Protein AF-A0A951B8Z0-F1 (afdb_monomer)

Foldseek 3Di:
DVLVCQQVVVDFKDWDQPVVCVVPVVVVQVVCCVPPVDHDPDDDGSDRDIGHPVCSVVVVVVVVPRD

pLDDT: mean 90.03, std 10.4, range [45.66, 98.06]

Secondary structure (DSSP, 8-state):
-HHHHHHTTS-SEEEE--HHHHHHHHHHHHHHHHHHS---SS-----PEEEETTTHHHHHHHHTT--

Structure (mmCIF, N/CA/C/O backbone):
data_AF-A0A951B8Z0-F1
#
_entry.id   AF-A0A951B8Z0-F1
#
loop_
_atom_site.group_PDB
_atom_site.id
_atom_site.type_symbol
_atom_site.label_atom_id
_atom_site.label_alt_id
_atom_site.label_comp_id
_atom_site.label_asym_id
_atom_site.label_entity_id
_atom_site.label_seq_id
_atom_site.pdbx_PDB_ins_code
_atom_site.Cartn_x
_atom_site.Cartn_y
_atom_site.Cartn_z
_atom_site.occupancy
_atom_site.B_iso_or_equiv
_atom_site.auth_seq_id
_atom_site.auth_comp_id
_atom_site.auth_asym_id
_atom_site.auth_atom_id
_atom_site.pdbx_PDB_model_num
ATOM 1 N N . ASP A 1 1 ? -10.992 -11.967 14.268 1.00 85.12 1 ASP A N 1
ATOM 2 C CA . ASP A 1 1 ? -10.744 -11.098 13.105 1.00 85.12 1 ASP A CA 1
ATOM 3 C C . ASP A 1 1 ? -10.235 -9.751 13.601 1.00 85.12 1 ASP A C 1
ATOM 5 O O . ASP A 1 1 ? -10.831 -9.206 14.528 1.00 85.12 1 ASP A O 1
ATOM 9 N N . ILE A 1 2 ? -9.124 -9.260 13.044 1.00 86.00 2 ILE A N 1
ATOM 10 C CA . ILE A 1 2 ? -8.499 -7.984 13.434 1.00 86.00 2 ILE A CA 1
ATOM 11 C C . ILE A 1 2 ? -9.464 -6.828 13.161 1.00 86.00 2 ILE A C 1
ATOM 13 O O . ILE A 1 2 ? -9.567 -5.910 13.973 1.00 86.00 2 ILE A O 1
ATOM 17 N N . SER A 1 3 ? -10.229 -6.891 12.067 1.00 88.62 3 SER A N 1
ATOM 18 C CA . SER A 1 3 ? -11.172 -5.823 11.736 1.00 88.62 3 SER A CA 1
ATOM 19 C C . SER A 1 3 ? -12.293 -5.708 12.768 1.00 88.62 3 SER A C 1
ATOM 21 O O . SER A 1 3 ? -12.610 -4.610 13.231 1.00 88.62 3 SER A O 1
ATOM 23 N N . L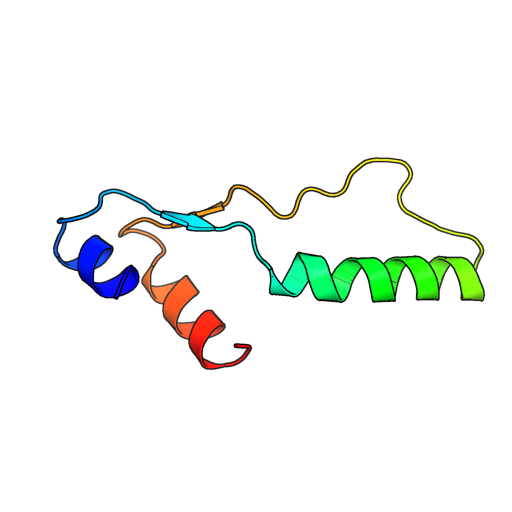YS A 1 4 ? -12.833 -6.851 13.203 1.00 91.38 4 LYS A N 1
ATOM 24 C CA . LYS A 1 4 ? -13.836 -6.923 14.263 1.00 91.38 4 LYS A CA 1
ATOM 25 C C . LYS A 1 4 ? -13.273 -6.447 15.604 1.00 91.38 4 LYS A C 1
ATOM 27 O O . LYS A 1 4 ? -13.912 -5.637 16.259 1.00 91.38 4 LYS A O 1
ATOM 32 N N . ALA A 1 5 ? -12.057 -6.857 15.972 1.00 93.00 5 ALA A N 1
ATOM 33 C CA . ALA A 1 5 ? -11.414 -6.407 17.210 1.00 93.00 5 ALA A CA 1
ATOM 34 C C . ALA A 1 5 ? -11.201 -4.882 17.2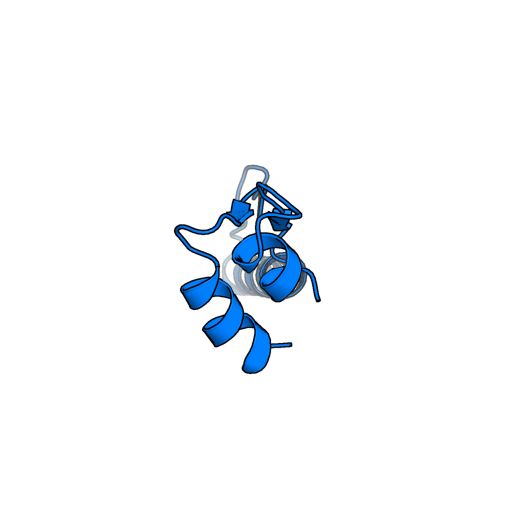49 1.00 93.00 5 ALA A C 1
ATOM 36 O O . ALA A 1 5 ? -11.407 -4.257 18.291 1.00 93.00 5 ALA A O 1
ATOM 37 N N . ILE A 1 6 ? -10.856 -4.271 16.109 1.00 93.56 6 ILE A N 1
ATOM 38 C CA . ILE A 1 6 ? -10.759 -2.812 15.981 1.00 93.56 6 ILE A CA 1
ATOM 39 C C . ILE A 1 6 ? -12.139 -2.162 16.114 1.00 93.56 6 ILE A C 1
ATOM 41 O O . ILE A 1 6 ? -12.277 -1.187 16.846 1.00 93.56 6 ILE A O 1
ATOM 45 N N . LYS A 1 7 ? -13.180 -2.691 15.458 1.00 92.62 7 LYS A N 1
ATOM 46 C CA . LYS A 1 7 ? -14.556 -2.156 15.540 1.00 92.62 7 LYS A CA 1
ATOM 47 C C . LYS A 1 7 ? -15.137 -2.239 16.952 1.00 92.62 7 LYS A C 1
ATOM 49 O O . LYS A 1 7 ? -15.651 -1.237 17.454 1.00 92.62 7 LYS A O 1
ATOM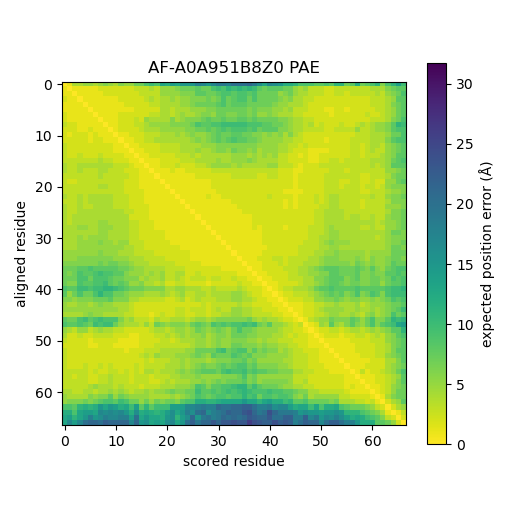 54 N N . ASP A 1 8 ? -14.956 -3.378 17.612 1.00 95.81 8 ASP A N 1
ATOM 55 C CA . ASP A 1 8 ? -15.445 -3.649 18.968 1.00 95.81 8 ASP A CA 1
ATOM 56 C C . ASP A 1 8 ? -14.655 -2.860 20.035 1.00 95.81 8 ASP A C 1
ATOM 58 O O . ASP A 1 8 ? -15.057 -2.800 21.192 1.00 95.81 8 ASP A O 1
ATOM 62 N N . GLY A 1 9 ? -13.555 -2.190 19.656 1.00 93.19 9 GLY A N 1
ATOM 63 C CA . GLY A 1 9 ? -12.726 -1.394 20.570 1.00 93.19 9 GLY A CA 1
ATOM 64 C C . GLY A 1 9 ? -11.797 -2.219 21.458 1.00 93.19 9 GLY A C 1
ATOM 65 O O . GLY A 1 9 ? -11.227 -1.676 22.395 1.00 93.19 9 GLY A O 1
ATOM 66 N N . ILE A 1 10 ? -11.631 -3.505 21.152 1.00 96.44 10 ILE A N 1
ATOM 67 C CA . ILE A 1 10 ? -10.680 -4.405 21.816 1.00 96.44 10 ILE A CA 1
ATOM 68 C C . ILE A 1 10 ? -9.244 -4.074 21.373 1.00 96.44 10 ILE A C 1
ATOM 70 O O . ILE A 1 10 ? -8.302 -4.233 22.144 1.00 96.44 10 ILE A O 1
ATOM 74 N N . MET A 1 11 ? -9.077 -3.590 20.137 1.00 94.56 11 MET A N 1
ATOM 75 C CA . MET A 1 11 ? -7.815 -3.084 19.593 1.00 94.56 11 MET A CA 1
ATOM 76 C C . MET A 1 11 ? -7.971 -1.629 19.142 1.00 94.56 11 MET A C 1
ATOM 78 O O . MET A 1 11 ? -8.922 -1.292 18.439 1.00 94.56 11 MET A O 1
ATOM 82 N N . GLU A 1 12 ? -7.015 -0.769 19.489 1.00 93.38 12 GLU A N 1
ATOM 83 C CA . GLU A 1 12 ? -7.023 0.630 19.035 1.00 93.38 12 GLU A CA 1
ATOM 84 C C . GLU A 1 12 ? -6.580 0.769 17.574 1.00 93.38 12 GLU A C 1
ATOM 86 O O . GLU A 1 12 ? -7.143 1.563 16.812 1.00 93.38 12 GLU A O 1
ATOM 91 N N . ALA A 1 13 ? -5.584 -0.027 17.179 1.00 93.00 13 ALA A N 1
ATOM 92 C CA . ALA A 1 13 ? -5.035 -0.025 15.837 1.00 93.00 13 ALA A CA 1
ATOM 93 C C . ALA A 1 13 ? -4.396 -1.371 15.460 1.00 93.00 13 ALA A C 1
ATOM 95 O O . ALA A 1 13 ? -4.063 -2.187 16.320 1.00 93.00 13 ALA A O 1
ATOM 96 N N . ALA A 1 14 ? -4.170 -1.561 14.164 1.00 92.81 14 ALA A N 1
ATOM 97 C CA . ALA A 1 14 ? -3.271 -2.565 13.610 1.00 92.81 14 ALA A CA 1
ATOM 98 C C . ALA A 1 14 ? -2.259 -1.905 12.664 1.00 92.81 14 ALA A C 1
ATOM 100 O O . ALA A 1 14 ? -2.543 -0.868 12.061 1.00 92.81 14 ALA A O 1
ATOM 101 N N . ILE A 1 15 ? -1.084 -2.520 12.535 1.00 93.25 15 ILE A N 1
ATOM 102 C CA . ILE A 1 15 ? -0.052 -2.099 11.587 1.00 93.25 15 ILE A CA 1
ATOM 103 C C . ILE A 1 15 ? -0.220 -2.909 10.303 1.00 93.25 15 ILE A C 1
ATOM 105 O O . ILE A 1 15 ? -0.097 -4.132 10.317 1.00 93.25 15 ILE A O 1
ATOM 109 N N . ASP A 1 16 ? -0.476 -2.217 9.201 1.00 91.12 16 ASP A N 1
ATOM 110 C CA . ASP A 1 16 ? -0.495 -2.778 7.857 1.00 91.12 16 ASP A CA 1
ATOM 111 C C . ASP A 1 16 ? 0.866 -2.568 7.181 1.00 91.12 16 ASP A C 1
ATOM 113 O O . ASP A 1 16 ? 1.399 -1.457 7.128 1.00 91.12 16 ASP A O 1
ATOM 117 N N . GLN A 1 17 ? 1.435 -3.666 6.692 1.00 89.31 17 GLN A N 1
ATOM 118 C CA . GLN A 1 17 ? 2.712 -3.717 5.975 1.00 89.31 17 GLN A CA 1
ATOM 119 C C . GLN A 1 17 ? 2.520 -3.793 4.447 1.00 89.31 17 GLN A C 1
ATOM 121 O O . GLN A 1 17 ? 3.503 -3.807 3.705 1.00 89.31 17 GLN A O 1
ATOM 126 N N . GLN A 1 18 ? 1.269 -3.866 3.977 1.00 90.06 18 GLN A N 1
ATOM 127 C CA . GLN A 1 18 ? 0.860 -3.928 2.572 1.00 90.06 18 GLN A CA 1
ATOM 128 C C . GLN A 1 18 ? 1.584 -5.034 1.765 1.00 90.06 18 GLN A C 1
ATOM 130 O O . GLN A 1 18 ? 2.295 -4.735 0.802 1.00 90.06 18 GLN A O 1
ATOM 135 N N . PRO A 1 19 ? 1.404 -6.329 2.103 1.00 91.00 19 PRO A N 1
ATOM 136 C CA . PRO A 1 19 ? 2.121 -7.440 1.460 1.00 91.00 19 PRO A CA 1
ATOM 137 C C . PRO A 1 19 ? 1.867 -7.554 -0.051 1.00 91.00 19 PRO A C 1
ATOM 139 O O . PRO A 1 19 ? 2.760 -7.960 -0.788 1.00 91.00 19 PRO A O 1
ATOM 142 N N . TYR A 1 20 ? 0.692 -7.130 -0.535 1.00 91.06 20 TYR A N 1
ATOM 143 C CA . TYR A 1 20 ? 0.420 -7.043 -1.974 1.00 91.06 20 TYR A CA 1
ATOM 144 C C . TYR A 1 20 ? 1.445 -6.146 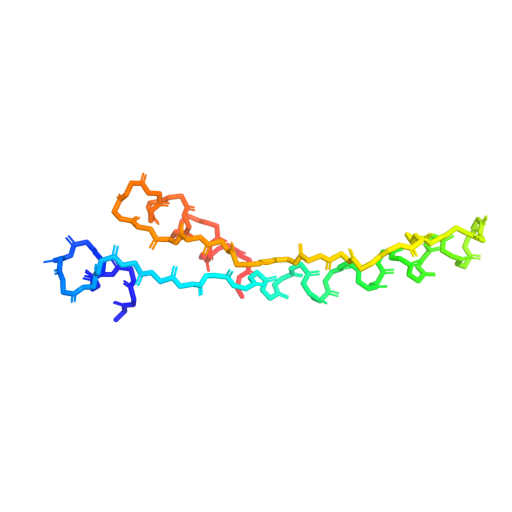-2.687 1.00 91.06 20 TYR A C 1
ATOM 146 O O . TYR A 1 20 ? 2.009 -6.538 -3.704 1.00 91.06 20 TYR A O 1
ATOM 154 N N . LEU A 1 21 ? 1.750 -4.968 -2.125 1.00 93.25 21 LEU A N 1
ATOM 155 C CA . LEU A 1 21 ? 2.754 -4.064 -2.692 1.00 93.25 21 LEU A CA 1
ATOM 156 C C . LEU A 1 21 ? 4.161 -4.652 -2.596 1.00 93.25 21 LEU A C 1
ATOM 158 O O . LEU A 1 21 ? 4.941 -4.487 -3.530 1.00 93.25 21 LEU A O 1
ATOM 162 N N . GLN A 1 22 ? 4.471 -5.376 -1.517 1.00 94.56 22 GLN A N 1
ATOM 163 C CA .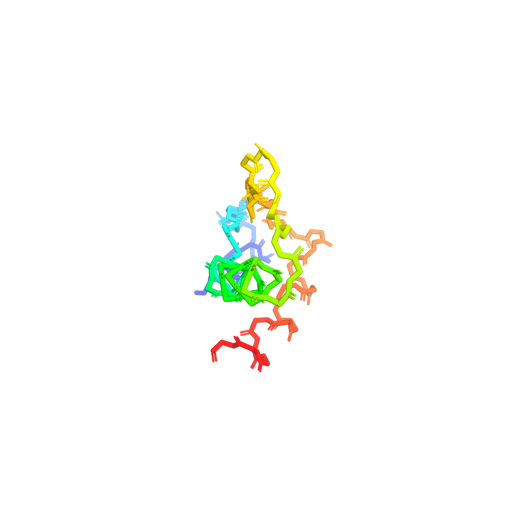 GLN A 1 22 ? 5.760 -6.059 -1.379 1.00 94.56 22 GLN A CA 1
ATOM 164 C C . GLN A 1 22 ? 5.970 -7.138 -2.450 1.00 94.56 22 GLN A C 1
ATOM 166 O O . GLN A 1 22 ? 7.101 -7.342 -2.873 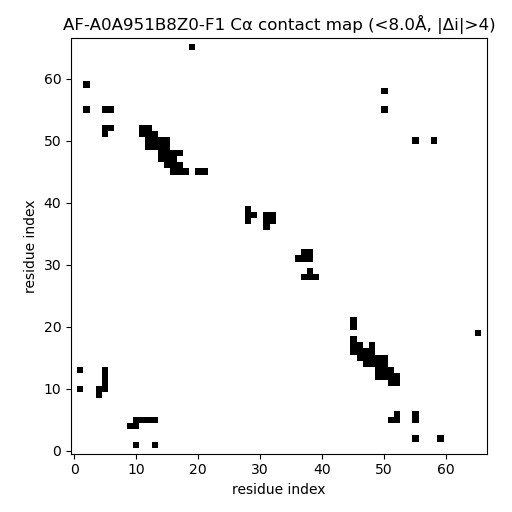1.00 94.56 22 GLN A O 1
ATOM 171 N N . GLY A 1 23 ? 4.909 -7.802 -2.921 1.00 94.12 23 GLY A N 1
ATOM 172 C CA . GLY A 1 23 ? 4.988 -8.747 -4.042 1.00 94.12 23 GLY A CA 1
ATOM 173 C C . GLY A 1 23 ? 4.953 -8.075 -5.419 1.00 94.12 23 GLY A C 1
ATOM 174 O O . GLY A 1 23 ? 5.677 -8.473 -6.328 1.00 94.12 23 GLY A O 1
ATOM 175 N N . TYR A 1 24 ? 4.131 -7.038 -5.576 1.00 95.75 24 TYR A N 1
ATOM 176 C CA . TYR A 1 24 ? 3.893 -6.368 -6.856 1.00 95.75 24 TYR A CA 1
ATOM 177 C C . TYR A 1 24 ? 5.047 -5.449 -7.287 1.00 95.75 24 TYR A C 1
ATOM 179 O O . TYR A 1 24 ? 5.502 -5.509 -8.430 1.00 95.75 24 TYR A O 1
ATOM 187 N N . LEU A 1 25 ? 5.545 -4.600 -6.382 1.00 96.81 25 LEU A N 1
ATOM 188 C CA . LEU A 1 25 ? 6.544 -3.577 -6.708 1.00 96.81 25 LEU A CA 1
ATOM 189 C C . LEU A 1 25 ? 7.877 -4.153 -7.218 1.00 96.81 25 LEU A C 1
ATOM 191 O O . LEU A 1 25 ? 8.380 -3.621 -8.208 1.00 96.81 25 LEU A O 1
ATOM 195 N N . PRO A 1 26 ? 8.440 -5.242 -6.651 1.00 96.06 26 PRO A N 1
ATOM 196 C CA . PRO A 1 26 ? 9.669 -5.828 -7.183 1.00 96.06 26 PRO A CA 1
ATOM 197 C C . PRO A 1 26 ? 9.538 -6.275 -8.641 1.00 96.06 26 PRO A C 1
ATOM 199 O O . PRO A 1 26 ? 10.461 -6.072 -9.427 1.00 96.06 26 PRO A O 1
ATOM 202 N N . VAL A 1 27 ? 8.385 -6.832 -9.028 1.00 97.69 27 VAL A N 1
ATOM 203 C CA . VAL A 1 27 ? 8.131 -7.263 -10.412 1.00 97.69 27 VAL A CA 1
ATOM 204 C C . VAL A 1 27 ? 8.105 -6.061 -11.354 1.00 97.69 27 VAL A C 1
ATOM 206 O O . VAL A 1 27 ? 8.725 -6.099 -12.419 1.00 97.69 27 VAL A O 1
ATOM 209 N N . VAL A 1 28 ? 7.442 -4.973 -10.952 1.00 97.44 28 VAL A N 1
ATOM 210 C CA . VAL A 1 28 ? 7.421 -3.721 -11.722 1.00 97.44 28 VAL A CA 1
ATOM 211 C C . VAL A 1 28 ? 8.829 -3.151 -11.867 1.00 97.44 28 VAL A C 1
ATOM 213 O O . VAL A 1 28 ? 9.254 -2.861 -12.979 1.00 97.44 28 VAL A O 1
ATOM 216 N N . PHE A 1 29 ? 9.591 -3.051 -10.777 1.00 97.38 29 PHE A N 1
ATOM 217 C CA . PHE A 1 29 ? 10.944 -2.487 -10.803 1.00 97.38 29 PHE A CA 1
ATOM 218 C C . PHE A 1 29 ? 11.892 -3.284 -11.699 1.00 97.38 29 PHE A C 1
ATOM 220 O O . PHE A 1 29 ? 12.620 -2.696 -12.495 1.00 97.38 29 PHE A O 1
ATOM 227 N N . LEU A 1 30 ? 11.848 -4.616 -11.626 1.00 97.38 30 LEU A N 1
ATOM 228 C CA . LEU A 1 30 ? 12.636 -5.475 -12.511 1.00 97.38 30 LEU A CA 1
ATOM 229 C C . LEU A 1 30 ? 12.202 -5.341 -13.977 1.00 97.38 30 LEU A C 1
ATOM 231 O O . LEU A 1 30 ? 13.046 -5.379 -14.870 1.00 97.38 30 LEU A O 1
ATOM 235 N N . THR A 1 31 ? 10.906 -5.144 -14.233 1.00 98.06 31 THR A N 1
ATOM 236 C CA . THR A 1 31 ? 10.375 -4.936 -15.589 1.00 98.06 31 THR A CA 1
ATOM 237 C C . THR A 1 31 ? 10.861 -3.618 -16.192 1.00 98.06 31 THR A C 1
ATOM 239 O O . THR A 1 31 ? 11.329 -3.604 -17.331 1.00 98.06 31 THR A O 1
ATOM 242 N N . GLU A 1 32 ? 10.784 -2.522 -15.438 1.00 98.00 32 GLU A N 1
ATOM 243 C CA . GLU A 1 32 ? 11.255 -1.200 -15.869 1.00 98.00 32 GLU A CA 1
ATOM 244 C C . GLU A 1 32 ? 12.773 -1.181 -16.080 1.00 98.00 32 GLU A C 1
ATOM 246 O O . GLU A 1 32 ? 13.264 -0.634 -17.072 1.00 98.00 32 GLU A O 1
ATOM 251 N N . TYR A 1 33 ? 13.519 -1.867 -15.212 1.00 97.75 33 TYR A N 1
ATOM 252 C CA . TYR A 1 33 ? 14.960 -2.017 -15.371 1.00 97.75 33 TYR A CA 1
ATOM 253 C C . TYR A 1 33 ? 15.307 -2.789 -16.648 1.00 97.75 33 TYR A C 1
ATOM 255 O O . TYR A 1 33 ? 16.148 -2.348 -17.428 1.00 97.75 33 TYR A O 1
ATOM 263 N N . ALA A 1 34 ? 14.614 -3.899 -16.916 1.00 98.06 34 ALA A N 1
ATOM 264 C CA . ALA A 1 34 ? 14.840 -4.702 -18.114 1.00 98.06 34 ALA A CA 1
ATOM 265 C C . ALA A 1 34 ? 14.489 -3.963 -19.419 1.00 98.06 34 ALA A C 1
ATOM 267 O O . ALA A 1 34 ? 15.129 -4.198 -20.442 1.00 98.06 34 ALA A O 1
ATOM 268 N N . ARG A 1 35 ? 13.474 -3.088 -19.406 1.00 98.00 35 ARG A N 1
ATOM 269 C CA . ARG A 1 35 ? 13.007 -2.376 -20.609 1.00 98.00 35 ARG A CA 1
ATOM 270 C C . ARG A 1 35 ? 13.744 -1.067 -20.866 1.00 98.00 35 ARG A C 1
ATOM 272 O O . ARG A 1 35 ? 13.995 -0.738 -22.021 1.00 98.00 35 ARG A O 1
ATOM 279 N N . TYR A 1 36 ? 14.060 -0.323 -19.809 1.00 97.81 36 TYR A N 1
ATOM 280 C CA . TYR A 1 36 ? 14.515 1.065 -19.919 1.00 97.81 36 TYR A CA 1
ATOM 281 C C . TYR A 1 36 ? 15.759 1.373 -19.078 1.00 97.81 36 TYR A C 1
ATOM 283 O O . TYR A 1 36 ? 16.253 2.497 -19.118 1.00 97.81 36 TYR A O 1
ATOM 291 N N . GLY A 1 37 ? 16.279 0.406 -18.314 1.00 97.06 37 GLY A N 1
ATOM 292 C CA . GLY A 1 37 ? 17.448 0.601 -17.453 1.00 97.06 37 GLY A CA 1
ATOM 293 C C . GLY A 1 37 ? 17.178 1.456 -16.212 1.00 97.06 37 GLY A C 1
ATOM 294 O O . GLY A 1 37 ? 18.126 1.951 -15.606 1.00 97.06 37 GLY A O 1
ATOM 295 N N . VAL A 1 38 ? 15.909 1.645 -15.825 1.00 96.38 38 VAL A N 1
ATOM 296 C CA . VAL A 1 38 ? 15.514 2.494 -14.688 1.00 96.38 38 VAL A CA 1
ATOM 297 C C . VAL A 1 38 ? 15.029 1.671 -13.496 1.00 96.38 38 VAL A C 1
ATOM 299 O O . VAL A 1 38 ? 14.338 0.670 -13.649 1.00 96.38 38 VAL A O 1
ATOM 302 N N . ILE A 1 39 ? 15.379 2.112 -12.289 1.00 96.00 39 ILE A N 1
ATOM 303 C CA . ILE A 1 39 ? 14.925 1.546 -11.014 1.00 96.00 39 ILE A CA 1
ATOM 304 C C . ILE A 1 39 ? 14.901 2.671 -9.965 1.00 96.00 39 I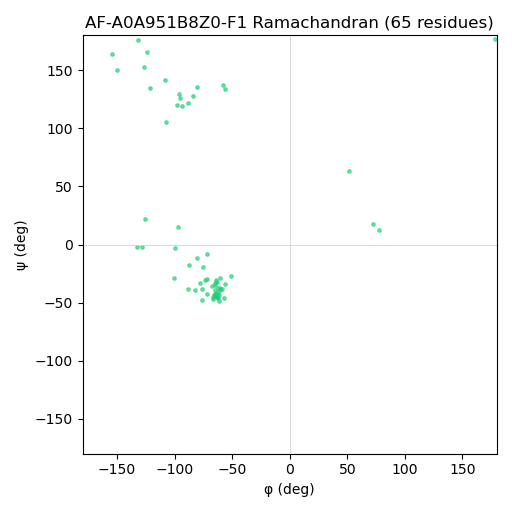LE A C 1
ATOM 306 O O . ILE A 1 39 ? 15.692 3.614 -10.087 1.00 96.00 39 ILE A O 1
ATOM 310 N N . PRO A 1 40 ? 14.021 2.637 -8.947 1.00 94.81 40 PRO A N 1
ATOM 311 C CA . PRO A 1 40 ? 14.081 3.617 -7.870 1.00 94.81 40 PRO A CA 1
ATOM 312 C C . PRO A 1 40 ? 15.458 3.635 -7.194 1.00 94.81 40 PRO A C 1
ATOM 314 O O . PRO A 1 40 ? 16.005 2.592 -6.851 1.00 94.81 40 PRO A O 1
ATOM 317 N N . ALA A 1 41 ? 16.007 4.832 -6.981 1.00 93.00 41 ALA A N 1
ATOM 318 C CA . ALA A 1 41 ? 17.334 5.001 -6.384 1.00 93.00 41 ALA A CA 1
ATOM 319 C C . ALA A 1 41 ? 17.363 4.759 -4.863 1.00 93.00 41 ALA A C 1
ATOM 321 O O . ALA A 1 41 ? 18.428 4.546 -4.292 1.00 93.00 41 ALA A O 1
ATOM 322 N N . ASN A 1 42 ? 16.202 4.819 -4.208 1.00 94.44 42 ASN A N 1
ATOM 323 C CA . ASN A 1 42 ? 16.056 4.710 -2.759 1.00 94.44 42 ASN A CA 1
ATOM 324 C C . ASN A 1 42 ? 15.101 3.574 -2.386 1.00 94.44 42 ASN A C 1
ATOM 326 O O . ASN A 1 42 ? 14.317 3.101 -3.211 1.00 94.44 42 ASN A O 1
ATOM 330 N N . ASN A 1 43 ? 15.125 3.200 -1.106 1.00 92.88 43 ASN A N 1
ATOM 331 C CA . ASN A 1 43 ? 14.187 2.238 -0.538 1.00 92.88 43 ASN A CA 1
ATOM 332 C C . ASN A 1 43 ? 12.737 2.699 -0.720 1.00 92.88 43 ASN A C 1
ATOM 334 O O . ASN A 1 43 ? 12.401 3.858 -0.464 1.00 92.88 43 ASN A O 1
ATOM 338 N N . ILE A 1 44 ? 11.874 1.758 -1.101 1.00 93.00 44 ILE A N 1
ATOM 339 C CA . ILE A 1 44 ? 10.434 1.973 -1.216 1.00 93.00 44 ILE A CA 1
ATOM 340 C C . ILE A 1 44 ? 9.746 1.247 -0.065 1.00 93.00 44 ILE A C 1
ATOM 342 O O . ILE A 1 44 ? 9.646 0.022 -0.055 1.00 93.00 44 ILE A O 1
ATOM 346 N N . ASN A 1 45 ? 9.284 2.021 0.915 1.00 92.56 45 ASN A N 1
ATOM 347 C CA . ASN A 1 45 ? 8.576 1.497 2.075 1.00 92.56 45 ASN A CA 1
ATOM 348 C C . ASN A 1 45 ? 7.093 1.309 1.740 1.00 92.56 45 ASN A C 1
ATOM 350 O O . ASN A 1 45 ? 6.426 2.251 1.317 1.00 92.56 45 ASN A O 1
ATOM 354 N N . THR A 1 46 ? 6.561 0.115 1.989 1.00 92.50 46 THR A N 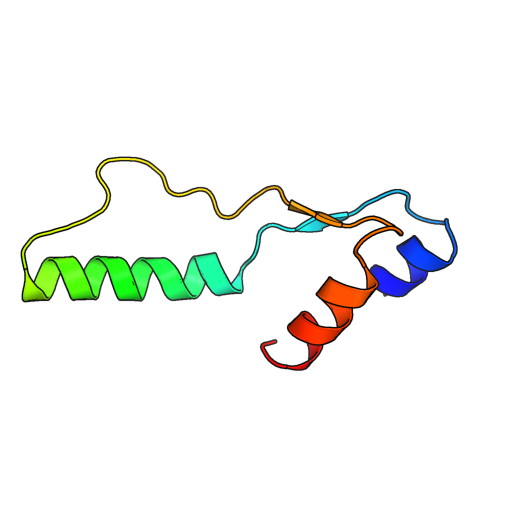1
ATOM 355 C CA . THR A 1 46 ? 5.126 -0.203 1.857 1.00 92.50 46 THR A CA 1
ATOM 356 C C . THR A 1 46 ? 4.391 -0.111 3.200 1.00 92.50 46 THR A C 1
ATOM 358 O O . THR A 1 46 ? 3.313 -0.663 3.374 1.00 92.50 46 THR A O 1
ATOM 361 N N . GLY A 1 47 ? 5.003 0.520 4.201 1.00 90.31 47 GLY A N 1
ATOM 362 C CA . GLY A 1 47 ? 4.460 0.615 5.547 1.00 90.31 47 GLY A CA 1
ATOM 363 C C . GLY A 1 47 ? 5.391 1.356 6.513 1.00 90.31 47 GLY A C 1
ATOM 364 O O . GLY A 1 47 ? 6.499 1.742 6.127 1.00 90.31 47 GLY A O 1
ATOM 365 N N . PRO A 1 48 ? 4.955 1.548 7.772 1.00 85.31 48 PRO A N 1
ATOM 366 C CA . PRO A 1 48 ? 3.678 1.083 8.317 1.00 85.31 48 PRO A CA 1
ATOM 367 C C . PRO A 1 48 ? 2.493 1.995 7.955 1.00 85.31 48 PRO A C 1
ATOM 369 O O . PRO A 1 48 ? 2.560 3.214 8.103 1.00 85.31 48 PRO A O 1
ATOM 372 N N . GLY A 1 49 ? 1.376 1.389 7.549 1.00 87.19 49 GLY A N 1
ATOM 373 C CA . GLY A 1 49 ? 0.063 2.033 7.516 1.00 87.19 49 GLY A CA 1
ATOM 374 C C . GLY A 1 49 ? -0.720 1.706 8.787 1.00 87.19 49 GLY A C 1
ATOM 375 O O . GLY A 1 49 ? -0.829 0.543 9.163 1.00 87.19 49 GLY A O 1
ATOM 376 N N . PHE A 1 50 ? -1.279 2.703 9.472 1.00 91.12 50 PHE A N 1
ATOM 377 C CA . PHE A 1 50 ? -2.096 2.451 10.664 1.00 91.12 50 PHE A CA 1
ATOM 378 C C . PHE A 1 50 ? -3.559 2.229 10.291 1.00 91.12 50 PHE A C 1
ATOM 380 O O . PHE A 1 50 ? -4.221 3.109 9.733 1.00 91.12 50 PHE A O 1
ATOM 387 N N . VAL A 1 51 ? -4.082 1.063 10.658 1.00 91.81 51 VAL A N 1
ATOM 388 C CA . VAL A 1 51 ? -5.496 0.723 10.521 1.00 91.81 51 VAL A CA 1
ATOM 389 C C . VAL A 1 51 ? -6.181 0.954 11.858 1.00 91.81 51 VAL A C 1
ATOM 391 O O . VAL A 1 51 ? -5.817 0.349 12.855 1.00 91.81 51 VAL A O 1
ATOM 394 N N . THR A 1 52 ? -7.172 1.835 11.883 1.00 94.19 52 THR A N 1
ATOM 395 C CA . THR A 1 52 ? -7.932 2.240 13.073 1.00 94.19 52 THR A CA 1
ATOM 396 C C . THR A 1 52 ? -9.427 2.194 12.767 1.00 94.19 52 THR A C 1
ATOM 398 O O . THR A 1 52 ? -9.835 2.014 11.617 1.00 94.19 52 THR A O 1
ATOM 401 N N . LYS A 1 53 ? -10.279 2.460 13.766 1.00 93.56 53 LYS A N 1
ATOM 402 C CA . LYS A 1 53 ? -11.733 2.606 13.554 1.00 93.56 53 LYS A CA 1
ATOM 403 C C . LYS A 1 53 ? -12.097 3.594 12.435 1.00 93.56 53 LYS A C 1
ATOM 405 O O . LYS A 1 53 ? -13.138 3.431 11.811 1.00 93.56 53 LYS A O 1
ATOM 410 N N . LYS A 1 54 ? -11.247 4.593 12.158 1.00 93.44 54 LYS A N 1
ATOM 411 C CA . LYS A 1 54 ? -11.504 5.627 11.142 1.00 93.44 54 LYS A CA 1
ATOM 412 C C . LYS A 1 54 ? -11.396 5.113 9.704 1.00 93.44 54 LYS A C 1
ATOM 414 O O . LYS A 1 54 ? -12.058 5.659 8.831 1.00 93.44 54 LYS A O 1
ATOM 419 N N . ASN A 1 55 ? -10.561 4.105 9.444 1.00 91.75 55 ASN A N 1
ATOM 420 C CA . ASN A 1 55 ? -10.258 3.636 8.085 1.00 91.75 55 ASN A CA 1
ATOM 421 C C . ASN A 1 55 ? -10.428 2.118 7.887 1.00 91.75 55 ASN A C 1
ATOM 423 O O . ASN A 1 55 ? -10.298 1.649 6.758 1.00 91.75 55 ASN A O 1
ATOM 427 N N . ILE A 1 56 ? -10.781 1.354 8.930 1.00 90.12 56 ILE A N 1
ATOM 428 C CA . ILE A 1 56 ? -10.956 -0.105 8.839 1.00 90.12 56 ILE A CA 1
ATOM 429 C C . ILE A 1 56 ? -11.972 -0.527 7.768 1.00 90.12 56 ILE A C 1
ATOM 431 O O . ILE A 1 56 ? -11.755 -1.525 7.089 1.00 90.12 56 ILE A O 1
ATOM 435 N N . GLY A 1 57 ? -13.032 0.260 7.546 1.00 88.94 57 GLY A N 1
ATOM 436 C CA . GLY A 1 57 ? -14.023 -0.035 6.506 1.00 88.94 57 GLY A CA 1
ATOM 437 C C . GLY A 1 57 ? -13.453 0.006 5.081 1.00 88.94 57 GLY A C 1
ATOM 438 O O . GLY A 1 57 ? -13.894 -0.754 4.223 1.00 88.94 57 GLY A O 1
ATOM 439 N N . LEU A 1 58 ? -12.441 0.844 4.827 1.00 86.44 58 LEU A N 1
ATOM 440 C CA . LEU A 1 58 ? -11.745 0.873 3.536 1.00 86.44 58 LEU A CA 1
ATOM 441 C C . LEU A 1 58 ? -10.859 -0.366 3.366 1.00 86.44 58 LEU A C 1
ATOM 443 O O . LEU A 1 58 ? -10.847 -0.978 2.300 1.00 86.44 58 LEU A O 1
ATOM 447 N N . VAL A 1 59 ? -10.146 -0.749 4.428 1.00 86.19 59 VAL A N 1
ATOM 448 C CA . VAL A 1 59 ? -9.242 -1.907 4.422 1.00 86.19 59 VAL A CA 1
ATOM 449 C C . VAL A 1 59 ? -10.017 -3.204 4.207 1.00 86.19 59 VAL A C 1
ATOM 451 O O . VAL A 1 59 ? -9.596 -4.030 3.407 1.00 86.19 59 VAL A O 1
ATOM 454 N N . GLU A 1 60 ? -11.175 -3.376 4.848 1.00 86.44 60 GLU A N 1
ATOM 455 C CA . GLU A 1 60 ? -12.023 -4.561 4.657 1.00 86.44 60 GLU A CA 1
ATOM 456 C C . GLU A 1 60 ? -12.493 -4.732 3.209 1.00 86.44 60 GLU A C 1
ATOM 458 O O . GLU A 1 60 ? -12.497 -5.853 2.705 1.00 86.44 60 GLU A O 1
ATOM 463 N N . LYS A 1 61 ? -12.841 -3.634 2.524 1.00 83.94 61 LYS A N 1
ATOM 464 C CA . LYS A 1 61 ? -13.259 -3.681 1.118 1.00 83.94 61 LYS A CA 1
ATOM 465 C C . LYS A 1 61 ? -12.135 -4.193 0.215 1.00 83.94 61 LYS A C 1
ATOM 467 O O . LYS A 1 61 ? -12.367 -5.047 -0.629 1.00 83.94 61 LYS A O 1
ATOM 472 N N . LEU A 1 62 ? -10.921 -3.681 0.408 1.00 79.06 62 LEU A N 1
ATOM 473 C CA . LEU A 1 62 ? -9.771 -4.002 -0.442 1.00 79.06 62 LEU A CA 1
ATOM 474 C C . LEU A 1 62 ? -9.170 -5.371 -0.115 1.00 79.06 62 LEU A C 1
ATOM 476 O O . LEU A 1 62 ? -8.694 -6.079 -0.999 1.00 79.06 62 LEU A O 1
ATOM 480 N N . ALA A 1 63 ? -9.213 -5.769 1.153 1.00 73.19 63 ALA A N 1
ATOM 481 C CA . ALA A 1 63 ? -8.615 -7.015 1.593 1.00 73.19 63 ALA A CA 1
ATOM 482 C C . ALA A 1 63 ? -9.486 -8.251 1.309 1.00 73.19 63 ALA A C 1
ATOM 484 O O . ALA A 1 63 ? -8.998 -9.363 1.463 1.00 73.19 63 ALA A O 1
ATOM 485 N N . GLY A 1 64 ? -10.756 -8.087 0.925 1.00 59.16 64 GLY A N 1
ATOM 486 C CA . GLY A 1 64 ? -11.608 -9.186 0.450 1.00 59.16 64 GLY A CA 1
ATOM 487 C C . GLY A 1 64 ? -11.496 -9.463 -1.054 1.00 59.16 64 GLY A C 1
ATOM 488 O O . GLY A 1 64 ? -11.894 -10.533 -1.497 1.00 59.16 64 GLY A O 1
ATOM 489 N N . GLU A 1 65 ? -10.965 -8.515 -1.831 1.00 56.03 65 GLU A N 1
ATOM 490 C CA . GLU A 1 65 ? -10.928 -8.573 -3.301 1.00 56.03 65 GLU A CA 1
ATOM 491 C C . GLU A 1 65 ? -9.557 -9.019 -3.846 1.00 56.03 65 GLU A C 1
ATOM 493 O O . GLU A 1 65 ? -9.491 -9.655 -4.892 1.00 56.03 65 GLU A O 1
ATOM 498 N N . TYR A 1 66 ? -8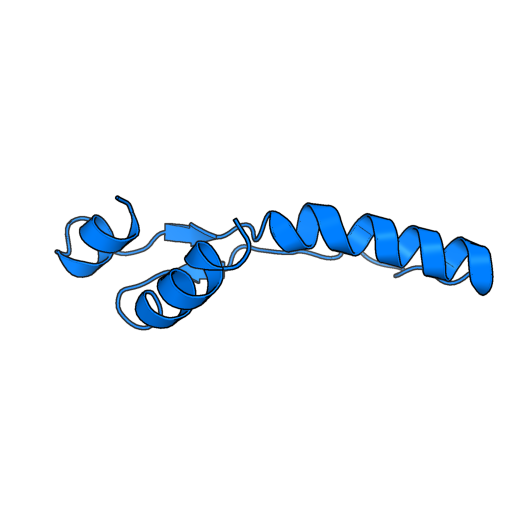.469 -8.739 -3.117 1.00 52.34 66 TYR A N 1
ATOM 499 C CA . TYR A 1 66 ? -7.086 -8.954 -3.576 1.00 52.34 66 TYR A CA 1
ATOM 500 C C . TYR A 1 66 ? -6.236 -9.810 -2.619 1.00 52.34 66 TYR A C 1
ATOM 502 O O . TYR A 1 66 ? -5.007 -9.694 -2.621 1.00 52.34 66 TYR A O 1
ATOM 510 N N . ARG A 1 67 ? -6.873 -10.618 -1.761 1.00 45.66 67 ARG A N 1
ATOM 511 C CA . ARG A 1 67 ? -6.176 -11.548 -0.856 1.00 45.66 67 ARG A CA 1
ATOM 512 C C . ARG A 1 67 ? -5.953 -12.918 -1.469 1.00 45.66 67 ARG A C 1
ATOM 514 O O . ARG A 1 67 ? -6.907 -13.447 -2.074 1.00 45.66 67 ARG A O 1
#

Nearest PDB structures (foldseek):
  4kq9-assembly1_A  TM=8.150E-01  e=1.490E-01  Conexibacter woesei DSM 14684
  3gbv-assembly1_A  TM=7.708E-01  e=3.639E-01  Bacteroides fragilis NCTC 9343
  3gbv-assembly1_B  TM=7.911E-01  e=3.639E-01  Bacteroides fragilis NCTC 9343
  4kzk-assembly1_A  TM=6.150E-01  e=4.174E-01  Burkholderia thailandensis E264

Radius of gyration: 15.74 Å; Cα contacts (8 Å, |Δi|>4): 55; chains: 1; bounding box: 33×17×42 Å

Mean predicted aligned error: 4.61 Å

Solvent-accessible surface area (backbone atoms only — not comparable to full-atom values): 4152 Å² total; per-residue (Å²): 107,72,66,57,33,28,69,75,62,80,31,77,63,47,80,38,60,44,66,66,54,68,61,49,50,58,56,52,41,53,51,41,30,74,75,71,72,42,64,81,92,63,91,83,77,58,52,81,42,82,40,29,72,90,48,40,74,60,52,56,62,55,56,73,74,76,110

Sequence (67 aa):
DISKAIKDGIMEAAIDQQPYLQGYLPVVFLTEYARYGVIPANNINTGPGFVTKKNIGLVEKLAGEYR